Protein AF-A0A7R9ZMA5-F1 (afdb_monomer)

Radius of gyration: 22.14 Å; Cα contacts (8 Å, |Δi|>4): 123; chains: 1; bounding box: 33×41×60 Å

Nearest PDB structures (foldseek):
  4bin-assembly1_A  TM=5.548E-01  e=4.091E+00  Escherichia coli K-12
  2fxf-assembly1_A  TM=4.692E-01  e=4.371E+00  Homo sapiens
  2pdo-assembly1_A  TM=4.648E-01  e=6.952E+00  Shigella flexneri 2a str. 2457T
  5bwj-assembly1_B  TM=2.414E-01  e=4.371E+00  Borreliella burgdorferi B31

Organism: NCBI:txid1486917

Secondary structure (DSSP, 8-state):
-THHHHGGGSSS------S-SS-S--EEEE----B-SS--EE-TTS-EE-TTTHHHHHHHHHHHHHHTT-SEEEE-S--B-GGGGGTTTTTPPPPPTT--HHHHHHHT-

InterPro domains:
  IPR029052 Metallo-dependent phosphatase-like [G3DSA:3.60.21.10] (20-100)
  IPR029052 Metallo-dependent phosphatase-like [SSF56300] (23-87)

Solvent-accessible surface area (backbone atoms only — not comparable to full-atom values): 6820 Å² total; per-residue (Å²): 116,84,71,65,75,69,65,76,72,81,85,82,74,93,69,76,87,71,80,69,99,63,77,98,72,52,66,39,81,46,62,64,44,33,30,30,84,32,63,69,48,60,45,99,89,65,48,82,38,56,22,56,56,30,55,58,54,51,48,54,49,50,56,48,34,61,77,65,65,41,80,45,71,47,72,78,47,50,58,57,30,81,59,21,71,45,34,48,87,61,65,19,76,74,74,64,90,91,65,58,47,51,60,57,54,54,75,74,108

pLDDT: mean 86.09, std 18.27, range [34.16, 98.38]

Structure (mmCIF, N/CA/C/O backbone):
data_AF-A0A7R9ZMA5-F1
#
_entry.id   AF-A0A7R9ZMA5-F1
#
loop_
_atom_site.group_PDB
_atom_site.id
_atom_site.type_symbol
_atom_site.label_atom_id
_atom_site.label_alt_id
_atom_site.label_comp_id
_atom_site.label_asym_id
_atom_site.label_entity_id
_atom_site.label_seq_id
_atom_site.pdbx_PDB_ins_code
_atom_site.Cartn_x
_atom_site.Cartn_y
_atom_site.Cartn_z
_atom_site.occupancy
_atom_site.B_iso_or_equiv
_atom_site.auth_seq_id
_atom_site.auth_comp_id
_atom_site.auth_asym_id
_atom_site.auth_atom_id
_atom_site.pdbx_PDB_model_num
ATOM 1 N N . ASN A 1 1 ? 10.487 28.772 33.527 1.00 46.88 1 ASN A N 1
ATOM 2 C CA . A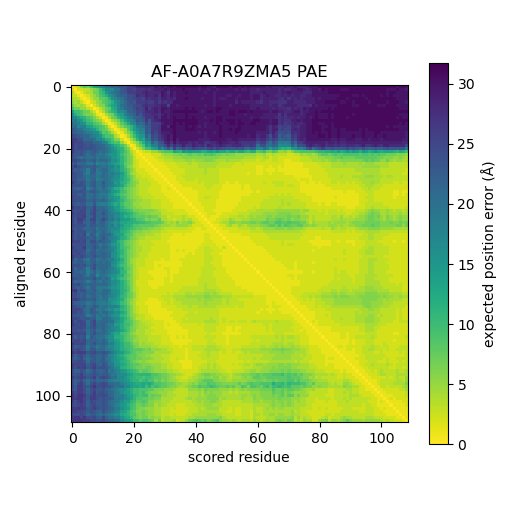SN A 1 1 ? 10.639 27.387 34.011 1.00 46.88 1 ASN A CA 1
ATOM 3 C C . ASN A 1 1 ? 9.486 26.602 33.405 1.00 46.88 1 ASN A C 1
ATOM 5 O O . ASN A 1 1 ? 8.359 27.059 33.529 1.00 46.88 1 ASN A O 1
ATOM 9 N N . TRP A 1 2 ? 9.758 25.509 32.687 1.00 34.16 2 TRP A N 1
ATOM 10 C CA . TRP A 1 2 ? 8.745 24.707 31.979 1.00 34.16 2 TRP A CA 1
ATOM 11 C C . TRP A 1 2 ? 7.617 24.195 32.896 1.00 34.16 2 TRP A C 1
ATOM 13 O O . TRP A 1 2 ? 6.526 23.908 32.414 1.00 34.16 2 TRP A O 1
ATOM 23 N N . ASN A 1 3 ? 7.842 24.171 34.213 1.00 46.03 3 ASN A N 1
ATOM 24 C CA . ASN A 1 3 ? 6.850 23.746 35.200 1.00 46.03 3 ASN A CA 1
ATOM 25 C C . ASN A 1 3 ? 5.678 24.716 35.419 1.00 46.03 3 ASN A C 1
ATOM 27 O O . ASN A 1 3 ? 4.635 24.276 35.895 1.00 46.03 3 ASN A O 1
ATOM 31 N N . ASP A 1 4 ? 5.797 26.001 35.074 1.00 48.28 4 ASP A N 1
ATOM 32 C CA . ASP A 1 4 ? 4.739 26.975 35.399 1.00 48.28 4 ASP A CA 1
ATOM 33 C C . ASP A 1 4 ? 3.618 27.011 34.344 1.00 48.28 4 ASP A C 1
ATOM 35 O O . ASP A 1 4 ? 2.489 27.383 34.654 1.00 48.28 4 ASP A O 1
ATOM 39 N N . ALA A 1 5 ? 3.887 26.555 33.114 1.00 48.22 5 ALA A N 1
ATOM 40 C CA . ALA A 1 5 ? 2.892 26.503 32.038 1.00 48.22 5 ALA A CA 1
ATOM 41 C C . ALA A 1 5 ? 1.898 25.333 32.188 1.00 48.22 5 ALA A C 1
ATOM 43 O O . ALA A 1 5 ? 0.771 25.425 31.707 1.00 48.22 5 ALA A O 1
ATOM 44 N N . CYS A 1 6 ? 2.278 24.259 32.890 1.00 47.97 6 CYS A N 1
ATOM 45 C CA . CYS A 1 6 ? 1.417 23.088 33.096 1.00 47.97 6 CYS A CA 1
ATOM 46 C C . CYS A 1 6 ? 0.453 23.233 34.287 1.00 47.97 6 CYS A C 1
ATOM 48 O O . CYS A 1 6 ? -0.551 22.530 34.345 1.00 47.97 6 CYS A O 1
ATOM 50 N N . ASN A 1 7 ? 0.716 24.152 35.221 1.00 45.12 7 ASN A N 1
ATOM 51 C CA . ASN A 1 7 ? -0.084 24.289 36.445 1.00 45.12 7 ASN A CA 1
ATOM 52 C C . ASN A 1 7 ? -1.328 25.186 36.287 1.00 45.12 7 ASN A C 1
ATOM 54 O O . ASN A 1 7 ? -2.159 25.235 37.188 1.00 45.12 7 ASN A O 1
ATOM 58 N N . GLY A 1 8 ? -1.490 25.875 35.152 1.00 40.34 8 GLY A N 1
ATOM 59 C CA . GLY A 1 8 ? -2.598 26.813 34.915 1.00 40.34 8 GLY A CA 1
ATOM 60 C C . GLY A 1 8 ? -3.909 26.198 34.410 1.00 40.34 8 GLY A C 1
ATOM 61 O O . GLY A 1 8 ? -4.872 26.931 34.217 1.00 40.34 8 GLY A O 1
ATOM 62 N N . MET A 1 9 ? -3.971 24.883 34.175 1.00 47.69 9 MET A N 1
ATOM 63 C CA . MET A 1 9 ? -5.163 24.210 33.623 1.00 47.69 9 MET A CA 1
ATOM 64 C C . MET A 1 9 ? -5.885 23.300 34.630 1.00 47.69 9 MET A C 1
ATOM 66 O O . MET A 1 9 ? -6.820 22.594 34.261 1.00 47.69 9 MET A O 1
ATOM 70 N N . ALA A 1 10 ? -5.481 23.311 35.903 1.00 45.50 10 ALA A N 1
ATOM 71 C CA . ALA A 1 10 ? -6.015 22.398 36.915 1.00 45.50 10 ALA A CA 1
ATOM 72 C C . ALA A 1 10 ? -7.318 22.868 37.596 1.00 45.50 10 ALA A C 1
ATOM 74 O O . ALA A 1 10 ? -7.764 22.229 38.545 1.00 45.50 10 ALA A O 1
ATOM 75 N N . GLU A 1 11 ? -7.962 23.942 37.129 1.00 49.72 11 GLU A N 1
ATOM 76 C CA . GLU A 1 11 ? -9.169 24.474 37.776 1.00 49.72 11 GLU A CA 1
ATOM 77 C C . GLU A 1 11 ? -10.263 24.849 36.766 1.00 49.72 11 GLU A C 1
ATOM 79 O O . GLU A 1 11 ? -10.656 26.002 36.661 1.00 49.72 11 GLU A O 1
ATOM 84 N N . ALA A 1 12 ? -10.731 23.866 35.983 1.00 50.66 12 ALA A N 1
ATOM 85 C CA . ALA A 1 12 ? -12.091 23.817 35.416 1.00 50.66 12 ALA A CA 1
ATOM 86 C C . ALA A 1 12 ? -12.292 22.556 34.553 1.00 50.66 12 ALA A C 1
ATOM 88 O O . ALA A 1 12 ? -12.402 22.639 33.334 1.00 50.66 12 ALA A O 1
ATOM 89 N N . ALA A 1 13 ? -12.370 21.378 35.172 1.00 47.34 13 ALA A N 1
ATOM 90 C CA . ALA A 1 13 ? -13.041 20.228 34.562 1.00 47.34 13 ALA A CA 1
ATOM 91 C C . ALA A 1 13 ? -13.364 19.186 35.636 1.00 47.34 13 ALA A C 1
ATOM 93 O O . ALA A 1 13 ? -12.735 18.135 35.728 1.00 47.34 13 ALA A O 1
ATOM 94 N N . GLN A 1 14 ? -14.391 19.454 36.444 1.00 51.84 14 GLN A N 1
ATOM 95 C CA . GLN A 1 14 ? -15.203 18.365 36.986 1.00 51.84 14 GLN A CA 1
ATOM 96 C C . GLN A 1 14 ? -15.923 17.696 35.805 1.00 51.84 14 GLN A C 1
ATOM 98 O O . GLN A 1 14 ? -17.089 17.964 35.528 1.00 51.84 14 GLN A O 1
ATOM 103 N N . LEU A 1 15 ? -15.194 16.862 35.061 1.00 50.47 15 LEU A N 1
ATOM 104 C CA . LEU A 1 15 ? -15.779 15.942 34.101 1.00 50.47 15 LEU A CA 1
ATOM 105 C C . LEU A 1 15 ? -16.372 14.788 34.898 1.00 50.47 15 LEU A C 1
ATOM 107 O O . LEU A 1 15 ? -15.677 14.040 35.584 1.00 50.47 15 LEU A O 1
ATOM 111 N N . GLN A 1 16 ? -17.696 14.715 34.841 1.00 50.81 16 GLN A N 1
ATOM 112 C CA . GLN A 1 16 ? -18.481 13.593 35.317 1.00 50.81 16 GLN A CA 1
ATOM 113 C C . GLN A 1 16 ? -17.872 12.291 34.780 1.00 50.81 16 GLN A C 1
ATOM 115 O O . GLN A 1 16 ? -17.526 12.197 33.604 1.00 50.81 16 GLN A O 1
ATOM 120 N N . SER A 1 17 ? -17.727 11.303 35.664 1.00 56.09 17 SER A N 1
ATOM 121 C CA . SER A 1 17 ? -17.372 9.931 35.306 1.00 56.09 17 SER A CA 1
ATOM 122 C C . SER A 1 17 ? -18.442 9.382 34.360 1.00 56.09 17 SER A C 1
ATOM 124 O O . SER A 1 17 ? -19.512 8.958 34.800 1.00 56.09 17 SER A O 1
ATOM 126 N N . PHE A 1 18 ? -18.188 9.459 33.054 1.00 52.22 18 PHE A N 1
ATOM 127 C CA . PHE A 1 18 ? -18.963 8.729 32.062 1.00 52.22 18 PHE A CA 1
ATOM 128 C C . PHE A 1 18 ? -18.536 7.257 32.129 1.00 52.22 18 PHE A C 1
ATOM 130 O O . PHE A 1 18 ? -17.347 6.944 32.159 1.00 52.22 18 PHE A O 1
ATOM 137 N N . GLY A 1 19 ? -19.527 6.371 32.249 1.00 53.91 19 GLY A N 1
ATOM 138 C CA . GLY A 1 19 ? -19.352 4.937 32.463 1.00 53.91 19 GLY A CA 1
ATOM 139 C C . GLY A 1 19 ? -18.463 4.242 31.427 1.00 53.91 19 GLY A C 1
ATOM 140 O O . GLY A 1 19 ? -18.390 4.669 30.284 1.00 53.91 19 GLY A O 1
ATOM 141 N N . SER A 1 20 ? -17.817 3.161 31.884 1.00 60.03 20 SER A N 1
ATOM 142 C CA . SER A 1 20 ? -16.856 2.283 31.188 1.00 60.03 20 SER A CA 1
ATOM 143 C C . SER A 1 20 ? -15.731 2.993 30.423 1.00 60.03 20 SER A C 1
ATOM 145 O O . SER A 1 20 ? -15.942 3.632 29.403 1.00 60.03 20 SER A O 1
ATOM 147 N N . THR A 1 21 ? -14.490 2.775 30.857 1.00 72.69 21 THR A N 1
ATOM 148 C CA . THR A 1 21 ? -13.261 3.277 30.214 1.00 72.69 21 THR A CA 1
ATOM 149 C C . THR A 1 21 ? -12.914 2.598 28.880 1.00 72.69 21 THR A C 1
ATOM 151 O O . THR A 1 21 ? -11.838 2.845 28.344 1.00 72.69 21 THR A O 1
ATOM 154 N N . SER A 1 22 ? -13.766 1.711 28.361 1.00 83.44 22 SER A N 1
ATOM 155 C CA . SER A 1 22 ? -13.548 0.998 27.100 1.00 83.44 22 SER A CA 1
ATOM 156 C C . SER A 1 22 ? -14.172 1.756 25.923 1.00 83.44 22 SER A C 1
ATOM 158 O O . SER A 1 22 ? -15.279 2.281 26.068 1.00 83.44 22 SER A O 1
ATOM 160 N N . PRO A 1 23 ? -13.506 1.803 24.757 1.00 90.06 23 PRO A N 1
ATOM 161 C CA . PRO A 1 23 ? -14.081 2.405 23.560 1.00 90.06 23 PRO A CA 1
ATOM 162 C C . PRO A 1 23 ? -15.386 1.697 23.168 1.00 90.06 23 PRO A C 1
ATOM 164 O O . PRO A 1 23 ? -15.513 0.485 23.319 1.00 90.06 23 PRO A O 1
ATOM 167 N N . LEU A 1 24 ? -16.356 2.461 22.655 1.00 93.12 24 LEU A N 1
ATOM 168 C CA . LEU A 1 24 ? -17.602 1.907 22.103 1.00 93.12 24 LEU A CA 1
ATOM 169 C C . LEU A 1 24 ? -17.376 1.171 20.775 1.00 93.12 24 LEU A C 1
ATOM 171 O O . LEU A 1 24 ? -18.230 0.395 20.359 1.00 93.12 24 LEU A O 1
ATOM 175 N N . PHE A 1 25 ? -16.274 1.495 20.098 1.00 94.25 25 PHE A N 1
ATOM 176 C CA . PHE A 1 25 ? -15.903 1.001 18.782 1.00 94.25 25 PHE A CA 1
AT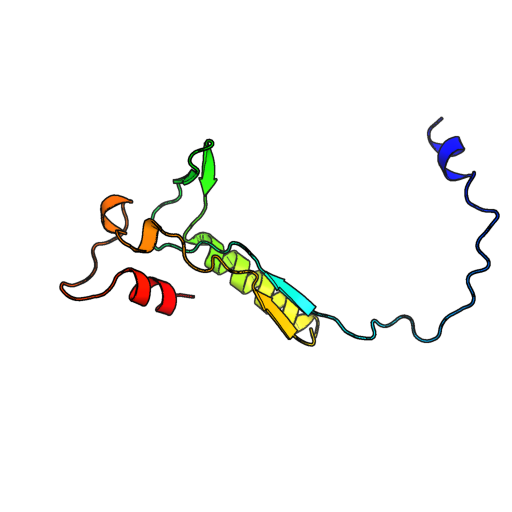OM 177 C C . PHE A 1 25 ? -14.422 1.304 18.529 1.00 94.25 25 PHE A C 1
ATOM 179 O O . PHE A 1 25 ? -13.959 2.400 18.863 1.00 94.25 25 PHE A O 1
ATOM 186 N N . SER A 1 26 ? -13.694 0.370 17.928 1.00 96.25 26 SER A N 1
ATOM 187 C CA . SER A 1 26 ? -12.284 0.511 17.564 1.00 96.25 26 SER A CA 1
ATOM 188 C C . SER A 1 26 ? -12.062 0.010 16.145 1.00 96.25 26 SER A C 1
ATOM 190 O O . SER A 1 26 ? -12.590 -1.025 15.756 1.00 96.25 26 SER A O 1
ATOM 192 N N . PHE A 1 27 ? -11.260 0.723 15.360 1.00 98.00 27 PHE A N 1
ATOM 193 C CA . PHE A 1 27 ? -10.949 0.300 14.002 1.00 98.00 27 PHE A CA 1
ATOM 194 C C . PHE A 1 27 ? -9.487 0.545 13.647 1.00 98.00 27 PHE A C 1
ATOM 196 O O . PHE A 1 27 ? -8.882 1.531 14.073 1.00 98.00 27 PHE A O 1
ATOM 203 N N . GLY A 1 28 ? -8.940 -0.356 12.834 1.00 98.00 28 GLY A N 1
ATOM 204 C CA . GLY A 1 28 ? -7.646 -0.177 12.191 1.00 98.00 28 GLY A CA 1
ATOM 205 C C . GLY A 1 28 ? -7.759 0.763 10.993 1.00 98.00 28 GLY A C 1
ATOM 206 O O . GLY A 1 28 ? -8.776 0.784 10.299 1.00 98.00 28 GLY A O 1
ATOM 207 N N . LEU A 1 29 ? -6.705 1.530 10.730 1.00 97.75 29 LEU A N 1
ATOM 208 C CA . LEU A 1 29 ? -6.619 2.412 9.570 1.00 97.75 29 LEU A CA 1
ATOM 209 C C . LEU A 1 29 ? -5.318 2.142 8.811 1.00 97.75 29 LEU A C 1
ATOM 211 O O . LEU A 1 29 ? -4.238 2.186 9.400 1.00 97.75 29 LEU A O 1
ATOM 215 N N . LEU A 1 30 ? -5.438 1.890 7.510 1.00 97.12 30 LEU A N 1
ATOM 216 C CA . LEU A 1 30 ? -4.340 1.751 6.555 1.00 97.12 30 LEU A CA 1
ATOM 217 C C . LEU A 1 30 ? -4.538 2.732 5.402 1.00 97.12 30 LEU A C 1
ATOM 219 O O . LEU A 1 30 ? -5.667 3.036 5.018 1.00 97.12 30 LEU A O 1
ATOM 223 N N . ALA A 1 31 ? -3.440 3.214 4.839 1.00 96.56 31 ALA A N 1
ATOM 224 C CA . ALA A 1 31 ? -3.444 4.090 3.677 1.00 96.56 31 ALA A CA 1
ATOM 225 C C . ALA A 1 31 ? -2.115 3.953 2.935 1.00 96.56 31 ALA A C 1
ATOM 227 O O . ALA A 1 31 ? -1.105 3.627 3.566 1.00 96.56 31 ALA A O 1
ATOM 228 N N . ASP A 1 32 ? -2.133 4.215 1.628 1.00 95.75 32 ASP A N 1
ATOM 229 C CA . ASP A 1 32 ? -0.932 4.407 0.812 1.00 95.75 32 ASP A CA 1
ATOM 230 C C . ASP A 1 32 ? 0.087 3.258 0.943 1.00 95.75 32 ASP A C 1
ATOM 232 O O . ASP A 1 32 ? 1.292 3.486 1.066 1.00 95.75 32 ASP A O 1
ATOM 236 N N . ILE A 1 33 ? -0.389 2.004 0.922 1.00 96.62 33 ILE A N 1
ATOM 237 C CA . ILE A 1 33 ? 0.499 0.828 0.918 1.00 96.62 33 ILE A CA 1
ATOM 238 C C . ILE A 1 33 ? 1.405 0.877 -0.320 1.00 96.62 33 ILE A C 1
ATOM 240 O O . ILE A 1 33 ? 2.578 0.533 -0.220 1.00 96.62 33 ILE A O 1
ATOM 244 N N . GLN A 1 34 ? 0.884 1.336 -1.462 1.00 96.56 34 GLN A N 1
ATOM 245 C CA . GLN A 1 34 ? 1.619 1.607 -2.701 1.00 96.56 34 GLN A CA 1
ATOM 246 C C . GLN A 1 34 ? 2.620 0.492 -3.040 1.00 96.56 34 GLN A C 1
ATOM 248 O O . GLN A 1 34 ? 3.811 0.723 -3.267 1.00 96.56 34 GLN A O 1
ATOM 253 N N . TYR A 1 35 ? 2.129 -0.748 -3.023 1.00 97.69 35 TYR A N 1
ATOM 254 C CA . TYR A 1 35 ? 2.918 -1.928 -3.342 1.00 97.69 35 TYR A CA 1
ATOM 255 C C . TYR A 1 35 ? 3.303 -1.964 -4.825 1.00 97.69 35 TYR A C 1
ATOM 257 O O . TYR A 1 35 ? 2.475 -1.706 -5.695 1.00 97.69 35 TYR A O 1
ATOM 265 N N . ALA A 1 36 ? 4.548 -2.352 -5.106 1.00 97.25 36 ALA A N 1
ATOM 266 C CA . ALA A 1 36 ? 4.976 -2.795 -6.430 1.00 97.25 36 ALA A CA 1
ATOM 267 C C . ALA A 1 36 ? 6.159 -3.782 -6.325 1.00 97.25 36 ALA A C 1
ATOM 269 O O . ALA A 1 36 ? 7.036 -3.606 -5.469 1.00 97.25 36 ALA A O 1
ATOM 270 N N . PRO A 1 37 ? 6.252 -4.797 -7.207 1.00 96.50 37 PRO A N 1
ATOM 271 C CA . PRO A 1 37 ? 7.323 -5.797 -7.221 1.00 96.50 37 PRO A CA 1
ATOM 272 C C . PRO A 1 37 ? 8.620 -5.265 -7.863 1.00 96.50 37 PRO A C 1
ATOM 274 O O . PRO A 1 37 ? 9.247 -5.925 -8.691 1.00 96.50 37 PRO A O 1
ATOM 277 N N . ILE A 1 38 ? 9.049 -4.067 -7.461 1.00 96.88 38 ILE A N 1
ATOM 278 C CA . ILE A 1 38 ? 10.211 -3.351 -8.009 1.00 96.88 38 ILE A CA 1
ATOM 279 C C . ILE A 1 38 ? 11.229 -3.015 -6.899 1.00 96.88 38 ILE A C 1
ATOM 281 O O . ILE A 1 38 ? 10.914 -3.112 -5.704 1.00 96.88 38 ILE A O 1
ATOM 285 N N . PRO A 1 39 ? 12.484 -2.664 -7.235 1.00 98.00 39 PRO A N 1
ATOM 286 C CA . PRO A 1 39 ? 13.454 -2.173 -6.260 1.00 98.00 39 PRO A CA 1
ATOM 287 C C . PRO A 1 39 ? 12.996 -0.893 -5.552 1.00 98.00 39 PRO A C 1
ATOM 289 O O . PRO A 1 39 ? 12.194 -0.127 -6.083 1.00 98.00 39 PRO A O 1
ATOM 292 N N . ASP A 1 40 ? 13.546 -0.641 -4.363 1.00 97.88 40 ASP A N 1
ATOM 293 C CA . ASP A 1 40 ? 13.311 0.612 -3.646 1.00 97.88 40 ASP A CA 1
ATOM 294 C C . ASP A 1 40 ? 13.731 1.808 -4.503 1.00 97.88 40 ASP A C 1
ATOM 296 O O . ASP A 1 40 ? 14.686 1.754 -5.284 1.00 97.88 40 ASP A O 1
ATOM 300 N N . GLY A 1 41 ? 13.018 2.913 -4.343 1.00 95.88 41 GLY A N 1
ATOM 301 C CA . GLY A 1 41 ? 13.228 4.093 -5.160 1.00 95.88 41 GLY A CA 1
ATOM 302 C C . GLY A 1 41 ? 12.856 5.365 -4.430 1.00 95.88 41 GLY A C 1
ATOM 303 O O . GLY A 1 41 ? 12.909 5.447 -3.207 1.00 95.88 41 GLY A O 1
ATOM 304 N N . HIS A 1 42 ? 12.486 6.378 -5.205 1.00 95.06 42 HIS A N 1
ATOM 305 C CA . HIS A 1 42 ? 12.098 7.677 -4.678 1.00 95.06 42 HIS A CA 1
ATOM 306 C C . HIS A 1 42 ? 10.825 8.173 -5.370 1.00 95.06 42 HIS A C 1
ATOM 308 O O . HIS A 1 42 ? 10.521 7.783 -6.502 1.00 95.06 42 HIS A O 1
ATOM 314 N N . SER A 1 43 ? 10.069 9.022 -4.678 1.00 91.00 43 SER A N 1
ATOM 315 C CA . SER A 1 43 ? 8.983 9.804 -5.260 1.00 91.0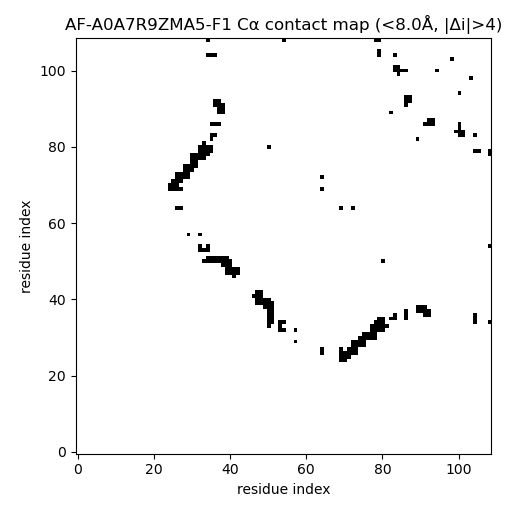0 43 SER A CA 1
ATOM 316 C C . SER A 1 43 ? 9.538 10.874 -6.205 1.00 91.00 43 SER A C 1
ATOM 318 O O . SER A 1 43 ? 10.732 11.176 -6.202 1.00 91.00 43 SER A O 1
ATOM 320 N N . PHE A 1 44 ? 8.649 11.524 -6.958 1.00 88.44 44 PHE A N 1
ATOM 321 C CA . PHE A 1 44 ? 9.002 12.695 -7.766 1.00 88.44 44 PHE A CA 1
ATOM 322 C C . PHE A 1 44 ? 9.657 13.820 -6.940 1.00 88.44 44 PHE A C 1
ATOM 324 O O . PHE A 1 44 ? 10.561 14.500 -7.415 1.00 88.44 44 PHE A O 1
ATOM 331 N N . SER A 1 45 ? 9.242 13.988 -5.680 1.00 93.62 45 SER A N 1
ATOM 332 C CA . SER A 1 45 ? 9.816 14.958 -4.739 1.00 93.62 45 SER A CA 1
ATOM 333 C C . SER A 1 45 ? 11.096 14.474 -4.041 1.00 93.62 45 SER A C 1
ATOM 335 O O . SER A 1 45 ? 11.619 15.183 -3.184 1.00 93.62 45 SER A O 1
ATOM 337 N N . GLY A 1 46 ? 11.593 13.277 -4.368 1.00 93.56 46 GLY A N 1
ATOM 338 C CA . GLY A 1 46 ? 12.812 12.707 -3.791 1.00 93.56 46 GLY A CA 1
ATOM 339 C C . GLY A 1 46 ? 12.630 12.005 -2.442 1.00 93.56 46 GLY A C 1
ATOM 340 O O . GLY A 1 46 ? 13.619 11.683 -1.793 1.00 93.56 46 GLY A O 1
ATOM 341 N N . SER A 1 47 ? 11.398 11.753 -1.995 1.00 95.19 47 SER A N 1
ATOM 342 C CA . SER A 1 47 ? 11.144 10.992 -0.763 1.00 95.19 47 SER A CA 1
ATOM 343 C C . SER A 1 47 ? 11.368 9.495 -1.012 1.00 95.19 47 SER A C 1
ATOM 345 O O . SER A 1 47 ? 10.879 9.003 -2.029 1.00 95.19 47 SER A O 1
ATOM 347 N N . PRO A 1 48 ? 12.058 8.750 -0.128 1.00 96.69 48 PRO A N 1
ATOM 348 C CA . PRO A 1 48 ? 12.251 7.308 -0.297 1.00 96.69 48 PRO A CA 1
ATOM 349 C C . PRO A 1 48 ? 10.924 6.545 -0.418 1.00 96.69 48 PRO A C 1
ATOM 351 O O . PRO A 1 48 ? 9.947 6.885 0.250 1.00 96.69 48 PRO A O 1
ATOM 354 N N . ARG A 1 49 ? 10.900 5.505 -1.256 1.00 97.38 49 ARG A N 1
ATOM 355 C CA . ARG A 1 49 ? 9.772 4.584 -1.449 1.00 97.38 49 ARG A CA 1
ATOM 356 C C . ARG A 1 49 ? 10.258 3.140 -1.373 1.00 97.38 49 ARG A C 1
ATOM 358 O O . ARG A 1 49 ? 11.154 2.759 -2.123 1.00 97.38 49 ARG A O 1
ATOM 365 N N . PHE A 1 50 ? 9.641 2.356 -0.493 1.00 97.56 50 PHE A N 1
ATOM 366 C CA . PHE A 1 50 ? 10.029 0.977 -0.179 1.00 97.56 50 PHE A CA 1
ATOM 367 C C . PHE A 1 50 ? 8.981 -0.027 -0.684 1.00 97.56 50 PHE A C 1
ATOM 369 O O . PHE A 1 50 ? 8.329 -0.703 0.110 1.00 97.56 50 PHE A O 1
ATOM 376 N N . TYR A 1 51 ? 8.781 -0.093 -2.005 1.00 97.56 51 TYR A N 1
ATOM 377 C CA . TYR A 1 51 ? 7.608 -0.719 -2.640 1.00 97.56 51 TYR A CA 1
ATOM 378 C C . TYR A 1 51 ? 7.330 -2.163 -2.218 1.00 97.56 51 TYR A C 1
ATOM 380 O O . TYR A 1 51 ? 6.179 -2.531 -2.027 1.00 97.56 51 TYR A O 1
ATOM 388 N N . ARG A 1 52 ? 8.366 -2.994 -2.060 1.00 97.50 52 ARG A N 1
ATOM 389 C CA . ARG A 1 52 ? 8.189 -4.400 -1.653 1.00 97.50 52 ARG A CA 1
ATOM 3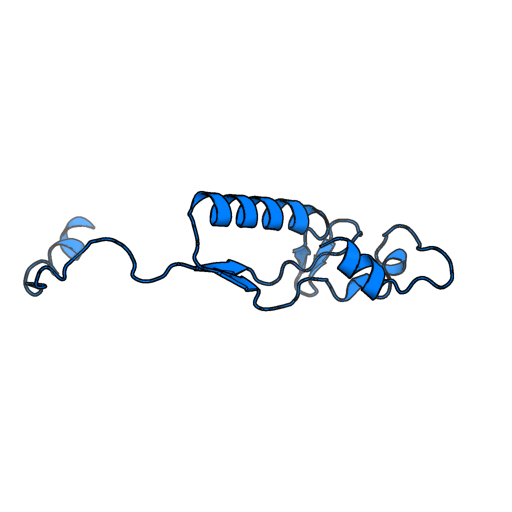90 C C . ARG A 1 52 ? 8.013 -4.556 -0.147 1.00 97.50 52 ARG A C 1
ATOM 392 O O . ARG A 1 52 ? 7.298 -5.448 0.297 1.00 97.50 52 ARG A O 1
ATOM 399 N N . HIS A 1 53 ? 8.660 -3.692 0.631 1.00 97.56 53 HIS A N 1
ATOM 400 C CA . HIS A 1 53 ? 8.622 -3.753 2.090 1.00 97.56 53 HIS A CA 1
ATOM 401 C C . HIS A 1 53 ? 7.266 -3.318 2.661 1.00 97.56 53 HIS A C 1
ATOM 403 O O . HIS A 1 53 ? 6.939 -3.651 3.799 1.00 97.56 53 HIS A O 1
ATOM 409 N N . THR A 1 54 ? 6.443 -2.611 1.881 1.00 96.88 54 THR A N 1
ATOM 410 C CA . THR A 1 54 ? 5.112 -2.192 2.333 1.00 96.88 54 THR A CA 1
ATOM 411 C C . THR A 1 54 ? 4.204 -3.377 2.668 1.00 96.88 54 THR A C 1
ATOM 413 O O . THR A 1 54 ? 3.400 -3.255 3.589 1.00 96.88 54 THR A O 1
ATOM 416 N N . LEU A 1 55 ? 4.403 -4.551 2.050 1.00 96.75 55 LEU A N 1
ATOM 417 C CA . LEU A 1 55 ? 3.708 -5.787 2.437 1.00 96.75 55 LEU A CA 1
ATOM 418 C C . LEU A 1 55 ? 4.053 -6.233 3.861 1.00 96.75 55 LEU A C 1
ATOM 420 O O . LEU A 1 55 ? 3.174 -6.675 4.594 1.00 96.75 55 LEU A O 1
ATOM 424 N N . ASP A 1 56 ? 5.313 -6.113 4.282 1.00 97.75 56 ASP A N 1
ATOM 425 C CA . ASP A 1 56 ? 5.716 -6.478 5.645 1.00 97.75 56 ASP A CA 1
ATOM 426 C C . ASP A 1 56 ? 5.106 -5.511 6.664 1.00 97.75 56 ASP A C 1
ATOM 428 O O . ASP A 1 56 ? 4.618 -5.925 7.716 1.00 97.75 56 ASP A O 1
ATOM 432 N N . VAL A 1 57 ? 5.074 -4.218 6.329 1.00 97.19 57 VAL A N 1
ATOM 433 C CA . VAL A 1 57 ? 4.434 -3.186 7.155 1.00 97.19 57 VAL A CA 1
ATOM 434 C C . VAL A 1 57 ? 2.925 -3.429 7.261 1.00 97.19 57 VAL A C 1
ATOM 436 O O . VAL A 1 57 ? 2.380 -3.387 8.365 1.00 97.19 57 VAL A O 1
ATOM 439 N N . ALA A 1 58 ? 2.258 -3.735 6.144 1.00 97.12 58 ALA A N 1
ATOM 440 C CA . ALA A 1 58 ? 0.832 -4.042 6.111 1.00 97.12 58 ALA A CA 1
ATOM 441 C C . ALA A 1 58 ? 0.502 -5.304 6.921 1.00 97.12 58 ALA A C 1
ATOM 443 O O . ALA A 1 58 ? -0.436 -5.282 7.716 1.00 97.12 58 ALA A O 1
ATOM 444 N N . ARG A 1 59 ? 1.313 -6.367 6.806 1.00 97.62 59 ARG A N 1
ATOM 445 C CA . ARG A 1 59 ? 1.182 -7.584 7.626 1.00 97.62 59 ARG A CA 1
ATOM 446 C C . ARG A 1 59 ? 1.332 -7.284 9.112 1.00 97.62 59 ARG A C 1
ATOM 448 O O . ARG A 1 59 ? 0.478 -7.679 9.894 1.00 97.62 59 ARG A O 1
ATOM 455 N N . HIS A 1 60 ? 2.354 -6.525 9.513 1.00 98.19 60 HIS A N 1
ATOM 456 C CA . HIS A 1 60 ? 2.531 -6.153 10.919 1.00 98.19 60 HIS A CA 1
ATOM 457 C C . HIS A 1 60 ? 1.359 -5.332 11.471 1.00 98.19 60 HIS A C 1
ATOM 459 O O . HIS A 1 60 ? 0.981 -5.505 12.633 1.00 98.19 60 HIS A O 1
ATOM 465 N N . ALA A 1 61 ? 0.790 -4.440 10.657 1.00 97.94 61 ALA A N 1
ATOM 466 C CA . ALA A 1 61 ? -0.389 -3.675 11.031 1.00 97.94 61 ALA A CA 1
ATOM 467 C C . ALA A 1 61 ? -1.628 -4.575 11.155 1.00 97.94 61 ALA A C 1
ATOM 469 O O . ALA A 1 61 ? -2.308 -4.516 12.177 1.00 97.94 61 ALA A O 1
ATOM 470 N N . ALA A 1 62 ? -1.870 -5.458 10.182 1.00 96.94 62 ALA A N 1
ATOM 471 C CA . ALA A 1 62 ? -2.958 -6.435 10.223 1.00 96.94 62 ALA A CA 1
ATOM 472 C C . ALA A 1 62 ? -2.855 -7.344 11.458 1.00 96.94 62 ALA A C 1
ATOM 474 O O . ALA A 1 62 ? -3.807 -7.450 12.226 1.00 96.94 62 ALA A O 1
ATOM 475 N N . ASP A 1 63 ? -1.667 -7.888 11.728 1.00 98.38 63 ASP A N 1
ATOM 476 C CA . ASP A 1 63 ? -1.390 -8.694 12.917 1.00 98.38 63 ASP A CA 1
ATOM 477 C C . ASP A 1 63 ? -1.660 -7.920 14.220 1.00 98.38 63 ASP A C 1
ATOM 479 O O . ASP A 1 63 ? -2.077 -8.490 15.230 1.00 98.38 63 ASP A O 1
ATOM 483 N N . HIS A 1 64 ? -1.378 -6.613 14.242 1.00 98.19 64 HIS A N 1
ATOM 484 C CA . HIS A 1 64 ? -1.675 -5.763 15.392 1.00 98.19 64 HIS A CA 1
ATOM 485 C C . HIS A 1 64 ? -3.176 -5.508 15.550 1.00 98.19 64 HIS A C 1
ATOM 487 O O . HIS A 1 64 ? -3.661 -5.532 16.683 1.00 98.19 64 HIS A O 1
ATOM 493 N N . PHE A 1 65 ? -3.905 -5.286 14.456 1.00 98.00 65 PHE A N 1
ATOM 494 C CA . PHE A 1 65 ? -5.354 -5.090 14.488 1.0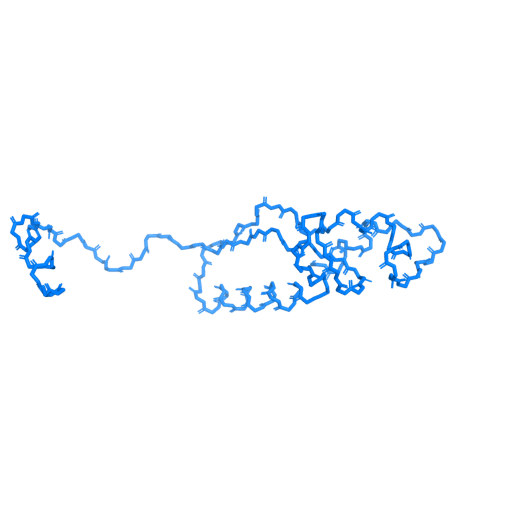0 98.00 65 PHE A CA 1
ATOM 495 C C . PHE A 1 65 ? -6.080 -6.350 14.956 1.00 98.00 65 PHE A C 1
ATOM 497 O O . PHE A 1 65 ? -6.951 -6.243 15.815 1.00 98.00 65 PHE A O 1
ATOM 504 N N . GLU A 1 66 ? -5.650 -7.524 14.485 1.00 97.12 66 GLU A N 1
ATOM 505 C CA . GLU A 1 66 ? -6.158 -8.827 14.927 1.00 97.12 66 GLU A CA 1
ATOM 506 C C . GLU A 1 66 ? -5.949 -9.010 16.439 1.00 97.12 66 GLU A C 1
ATOM 508 O O . GLU A 1 66 ? -6.892 -9.252 17.186 1.00 97.12 66 GLU A O 1
ATOM 513 N N . ARG A 1 67 ? -4.715 -8.808 16.932 1.00 98.12 67 ARG A N 1
ATOM 514 C CA . ARG A 1 67 ? -4.399 -8.931 18.370 1.00 98.12 67 ARG A CA 1
ATOM 515 C C . ARG A 1 67 ? -5.110 -7.910 19.253 1.00 98.12 67 ARG A C 1
ATOM 517 O O . ARG A 1 67 ? -5.245 -8.149 20.450 1.00 98.12 67 ARG A O 1
ATOM 524 N N . SER A 1 68 ? -5.467 -6.761 18.693 1.00 96.44 68 SER A N 1
ATOM 525 C CA . SER A 1 68 ? -6.164 -5.694 19.412 1.00 96.44 68 SER A CA 1
ATOM 526 C C . SER A 1 68 ? -7.686 -5.812 19.305 1.00 96.44 68 SER A C 1
ATOM 528 O O . SER A 1 68 ? -8.373 -4.937 19.822 1.00 96.44 68 SER A O 1
ATOM 530 N N . GLU A 1 69 ? -8.192 -6.860 18.643 1.00 95.56 69 GLU A N 1
ATOM 531 C CA . GLU A 1 69 ? -9.622 -7.137 18.463 1.00 95.56 69 GLU A CA 1
ATOM 532 C C . GLU A 1 69 ? -10.381 -5.933 17.874 1.00 95.56 69 GLU A C 1
ATOM 534 O O . GLU A 1 69 ? -11.436 -5.537 18.366 1.00 95.56 69 GLU A O 1
ATOM 539 N N . MET A 1 70 ? -9.815 -5.306 16.833 1.00 96.81 70 MET A N 1
ATOM 540 C CA . MET A 1 70 ? -10.476 -4.199 16.130 1.00 96.81 70 MET A CA 1
ATOM 541 C C . MET A 1 70 ? -11.796 -4.662 15.494 1.00 96.81 70 MET A C 1
ATOM 543 O O . MET A 1 70 ? -11.849 -5.720 14.871 1.00 96.81 70 MET A O 1
ATOM 547 N N . ASP A 1 71 ? -12.841 -3.835 15.572 1.00 97.50 71 ASP A N 1
ATOM 548 C CA . ASP A 1 71 ? -14.167 -4.149 15.024 1.00 97.50 71 ASP A CA 1
ATOM 549 C C . ASP A 1 71 ? -14.179 -4.161 13.486 1.00 97.50 71 ASP A C 1
ATOM 551 O O . ASP A 1 71 ? -14.957 -4.883 12.861 1.00 97.50 71 ASP A O 1
ATOM 555 N N . LEU A 1 72 ? -13.330 -3.335 12.864 1.00 97.38 72 LEU A N 1
ATOM 556 C CA . LEU A 1 72 ? -13.054 -3.355 11.428 1.00 97.38 72 LEU A CA 1
ATOM 557 C C . LEU A 1 72 ? -11.697 -2.726 11.110 1.00 97.38 72 LEU A C 1
ATOM 559 O O . LEU A 1 72 ? -11.077 -2.069 11.946 1.00 97.38 72 LEU A O 1
ATOM 563 N N . VAL A 1 73 ? -11.266 -2.869 9.860 1.00 97.94 73 VAL A N 1
ATOM 564 C CA . VAL A 1 73 ? -10.111 -2.155 9.311 1.00 97.94 73 VAL A CA 1
ATOM 565 C C . VAL A 1 73 ? -10.550 -1.385 8.071 1.00 97.94 73 VAL A C 1
ATOM 567 O O . VAL A 1 73 ? -11.219 -1.934 7.197 1.00 97.94 73 VAL A O 1
ATOM 570 N N . VAL A 1 74 ? -10.180 -0.108 7.995 1.00 98.00 74 VAL A N 1
ATOM 571 C CA . VAL A 1 74 ? -10.411 0.747 6.827 1.00 98.00 74 VAL A CA 1
ATOM 572 C C . VAL A 1 74 ? -9.105 0.911 6.069 1.00 98.00 74 VAL A C 1
ATOM 574 O O . VAL A 1 74 ? -8.098 1.315 6.648 1.00 98.00 74 VAL A O 1
ATOM 577 N N . ASN A 1 75 ? -9.137 0.656 4.764 1.00 96.50 75 ASN A N 1
ATOM 578 C CA . ASN A 1 75 ? -8.078 1.060 3.849 1.00 96.50 75 ASN A CA 1
ATOM 579 C C . ASN A 1 75 ? -8.537 2.299 3.062 1.00 96.50 75 ASN A C 1
ATOM 581 O O . ASN A 1 75 ? -9.630 2.289 2.495 1.00 96.50 75 ASN A O 1
ATOM 585 N N . LEU A 1 76 ? -7.734 3.367 3.057 1.00 97.62 76 LEU A N 1
ATOM 586 C CA . LEU A 1 76 ? -8.066 4.638 2.400 1.00 97.62 76 LEU A CA 1
ATOM 587 C C . LEU A 1 76 ? -7.709 4.702 0.906 1.00 97.62 76 LEU A C 1
ATOM 589 O O . LEU A 1 76 ? -7.979 5.721 0.274 1.00 97.62 76 LEU A O 1
ATOM 593 N N . GLY A 1 77 ? -7.156 3.634 0.333 1.00 95.31 77 GLY A N 1
ATOM 594 C CA . GLY A 1 77 ? -6.793 3.554 -1.079 1.00 95.31 77 GLY A CA 1
ATOM 595 C C . GLY A 1 77 ? -5.288 3.453 -1.304 1.00 95.31 77 GLY A C 1
ATOM 596 O O . GLY A 1 77 ? -4.511 3.283 -0.364 1.00 95.31 77 GLY A O 1
ATOM 597 N N . ASP A 1 78 ? -4.900 3.521 -2.580 1.00 95.56 78 ASP A N 1
ATOM 598 C CA . ASP A 1 78 ? -3.516 3.392 -3.046 1.00 95.56 78 ASP A CA 1
ATOM 599 C C . ASP A 1 78 ? -2.823 2.133 -2.503 1.00 95.56 78 ASP A C 1
ATOM 601 O O . ASP A 1 78 ? -1.738 2.177 -1.927 1.00 95.56 78 ASP A O 1
ATOM 605 N N . ILE A 1 79 ? -3.484 0.983 -2.667 1.00 95.81 79 ILE A N 1
ATOM 606 C CA . ILE A 1 79 ? -2.948 -0.315 -2.235 1.00 95.81 79 ILE A CA 1
ATOM 607 C C . ILE A 1 79 ? -1.757 -0.723 -3.108 1.00 95.81 79 ILE A C 1
ATOM 609 O O . ILE A 1 79 ? -0.714 -1.120 -2.590 1.00 95.81 79 ILE A O 1
ATOM 613 N N . VAL A 1 80 ? -1.901 -0.571 -4.424 1.00 96.06 80 VAL A N 1
ATOM 614 C CA . VAL A 1 80 ? -0.861 -0.827 -5.428 1.00 96.06 80 VAL A CA 1
ATOM 615 C C . VAL A 1 80 ? -0.351 0.497 -5.998 1.00 96.06 80 VAL A C 1
ATOM 617 O O . VAL A 1 80 ? -1.115 1.450 -6.156 1.00 96.06 80 VAL A O 1
ATOM 620 N N . ASP A 1 81 ? 0.947 0.583 -6.280 1.00 96.31 81 ASP A N 1
ATOM 621 C CA . ASP A 1 81 ? 1.568 1.755 -6.901 1.00 96.31 81 ASP A CA 1
ATOM 622 C C . ASP A 1 81 ? 1.323 1.747 -8.417 1.00 96.31 81 ASP A C 1
ATOM 624 O O . ASP A 1 81 ? 1.320 0.696 -9.060 1.00 96.31 81 ASP A O 1
ATOM 628 N N . GLY A 1 82 ? 1.168 2.928 -9.021 1.00 94.81 82 GLY A N 1
ATOM 629 C CA . GLY A 1 82 ? 0.961 3.064 -10.468 1.00 94.81 82 GLY A CA 1
ATOM 630 C C . GLY A 1 82 ? 2.083 2.452 -11.319 1.00 94.81 82 GLY A C 1
ATOM 631 O O . GLY A 1 82 ? 1.845 2.079 -12.465 1.00 94.81 82 GLY A O 1
ATOM 632 N N . LYS A 1 83 ? 3.283 2.272 -10.754 1.00 95.38 83 LYS A N 1
ATOM 633 C CA . LYS A 1 83 ? 4.408 1.578 -11.402 1.00 95.38 83 LYS A CA 1
ATOM 634 C C . LYS A 1 83 ? 4.149 0.100 -11.686 1.00 95.38 83 LYS A C 1
ATOM 636 O O . LYS A 1 83 ? 4.871 -0.484 -12.486 1.00 95.38 83 LYS A O 1
ATOM 641 N N . CYS A 1 84 ? 3.109 -0.491 -11.097 1.00 95.31 84 CYS A N 1
ATOM 642 C CA . CYS A 1 84 ? 2.652 -1.831 -11.454 1.00 95.31 84 CYS A CA 1
ATOM 643 C C . CYS A 1 84 ? 2.204 -1.960 -12.912 1.00 95.31 84 CYS A C 1
ATOM 645 O O . CYS A 1 84 ? 2.194 -3.063 -13.432 1.00 95.31 84 CYS A O 1
ATOM 647 N N . GLN A 1 85 ? 1.872 -0.860 -13.594 1.00 93.62 85 GLN A N 1
ATOM 648 C CA . GLN A 1 85 ? 1.488 -0.903 -15.008 1.00 93.62 85 GLN A CA 1
ATOM 649 C C . GLN A 1 85 ? 2.658 -1.249 -15.945 1.00 93.62 85 GLN A C 1
ATOM 651 O O . GLN A 1 85 ? 2.417 -1.709 -17.056 1.00 93.62 85 GLN A O 1
ATOM 656 N N . ASP A 1 86 ? 3.904 -1.043 -15.508 1.00 92.38 86 ASP A N 1
ATOM 657 C CA . ASP A 1 86 ? 5.103 -1.377 -16.285 1.00 92.38 86 ASP A CA 1
ATOM 658 C C . ASP A 1 86 ? 6.272 -1.717 -15.351 1.00 92.38 86 ASP A C 1
ATOM 660 O O . ASP A 1 86 ? 7.214 -0.949 -15.160 1.00 92.38 86 ASP A O 1
ATOM 664 N N . ILE A 1 87 ? 6.200 -2.874 -14.691 1.00 94.19 87 ILE A N 1
ATOM 665 C CA . ILE A 1 87 ? 7.207 -3.224 -13.682 1.00 94.19 87 ILE A CA 1
ATOM 666 C C . ILE A 1 87 ? 8.610 -3.390 -14.278 1.00 94.19 87 ILE A C 1
ATOM 668 O O . ILE A 1 87 ? 9.582 -3.149 -13.566 1.00 94.19 87 ILE A O 1
ATOM 672 N N . GLU A 1 88 ? 8.734 -3.756 -15.559 1.00 93.50 88 GLU A N 1
ATOM 673 C CA . GLU A 1 88 ? 10.026 -3.903 -16.238 1.00 93.50 88 GLU A CA 1
ATOM 674 C C . GLU A 1 88 ? 10.717 -2.543 -16.419 1.00 93.50 88 GLU A C 1
ATOM 676 O O . GLU A 1 88 ? 11.903 -2.428 -16.095 1.00 93.50 88 GLU A O 1
ATOM 681 N N . GLU A 1 89 ? 9.981 -1.493 -16.816 1.00 94.00 89 GLU A N 1
ATOM 682 C CA . GLU A 1 89 ? 10.499 -0.115 -16.888 1.00 94.00 89 GLU A CA 1
ATOM 683 C C . GLU A 1 89 ? 11.124 0.325 -15.552 1.00 94.00 89 GLU A C 1
ATOM 685 O O . GLU A 1 89 ? 12.176 0.974 -15.522 1.00 94.00 89 GLU A O 1
ATOM 690 N N . TYR A 1 90 ? 10.517 -0.071 -14.431 1.00 94.56 90 TYR A N 1
ATOM 691 C CA . TYR A 1 90 ? 10.973 0.295 -13.087 1.00 94.56 90 TYR A CA 1
ATOM 692 C C . TYR A 1 90 ? 11.935 -0.720 -12.445 1.00 94.56 90 TYR A C 1
ATOM 694 O O . TYR A 1 90 ? 12.226 -0.622 -11.250 1.00 94.56 90 TYR A O 1
ATOM 702 N N . GLY A 1 91 ? 12.478 -1.665 -13.219 1.00 95.00 91 GLY A N 1
ATOM 703 C CA . GLY A 1 91 ? 13.508 -2.609 -12.767 1.00 95.00 91 GLY A CA 1
ATOM 704 C C . GLY A 1 91 ? 12.982 -3.832 -12.007 1.00 95.00 91 GLY A C 1
ATOM 705 O O . GLY A 1 91 ? 13.750 -4.506 -11.313 1.00 95.00 91 GLY A O 1
ATOM 706 N N . GLY A 1 92 ? 11.684 -4.108 -12.108 1.00 93.75 92 GLY A N 1
ATOM 707 C CA . GLY A 1 92 ? 11.051 -5.364 -11.718 1.00 93.75 92 GLY A CA 1
ATOM 708 C C . GLY A 1 92 ? 11.370 -6.504 -12.687 1.00 93.75 92 GLY A C 1
ATOM 709 O O . GLY A 1 92 ? 11.998 -6.317 -13.729 1.00 93.75 92 GLY A O 1
ATOM 710 N N . GLN A 1 93 ? 10.972 -7.722 -12.319 1.00 92.81 93 GLN A N 1
ATOM 711 C CA . GLN A 1 93 ? 11.101 -8.872 -13.216 1.00 92.81 93 GLN A CA 1
ATOM 712 C C . GLN A 1 93 ? 9.996 -8.824 -14.281 1.00 92.81 93 GLN A C 1
ATOM 714 O O . GLN A 1 93 ? 8.850 -8.594 -13.904 1.00 92.81 93 GLN A O 1
ATOM 719 N N . PRO A 1 94 ? 10.300 -9.065 -15.569 1.00 89.44 94 PRO A N 1
ATOM 720 C CA . PRO A 1 94 ? 9.280 -9.112 -16.611 1.00 89.44 94 PRO A CA 1
ATOM 721 C C . PRO A 1 94 ? 8.234 -10.191 -16.325 1.00 89.44 94 PRO A C 1
ATOM 723 O O . PRO A 1 94 ? 8.577 -11.296 -15.889 1.00 89.44 94 PRO A O 1
ATOM 726 N N . LEU A 1 95 ? 6.968 -9.884 -16.602 1.00 88.88 95 LEU A N 1
ATOM 727 C CA . LEU A 1 95 ? 5.882 -10.857 -16.516 1.00 88.88 95 LEU A CA 1
ATOM 728 C C . LEU A 1 95 ? 5.783 -11.689 -17.801 1.00 88.88 95 LEU A C 1
ATOM 730 O O . LEU A 1 95 ? 6.244 -11.252 -18.861 1.00 88.88 95 LEU A O 1
ATOM 734 N N . PRO A 1 96 ? 5.186 -12.893 -17.737 1.00 90.94 96 PRO A N 1
ATOM 735 C CA . PRO A 1 96 ? 4.872 -13.661 -18.933 1.00 90.94 96 PRO A CA 1
ATOM 736 C C . PRO A 1 96 ? 4.017 -12.858 -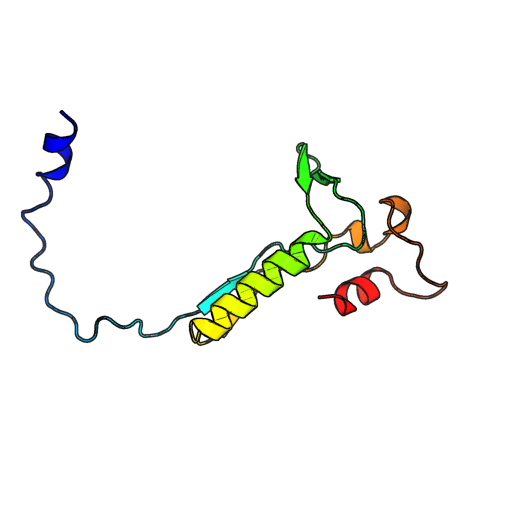19.920 1.00 90.94 96 PRO A C 1
ATOM 738 O O . PRO A 1 96 ? 3.190 -12.032 -19.535 1.00 90.94 96 PRO A O 1
ATOM 741 N N . GLU A 1 97 ? 4.186 -13.139 -21.211 1.00 89.62 97 GLU A N 1
ATOM 742 C CA . GLU A 1 97 ? 3.398 -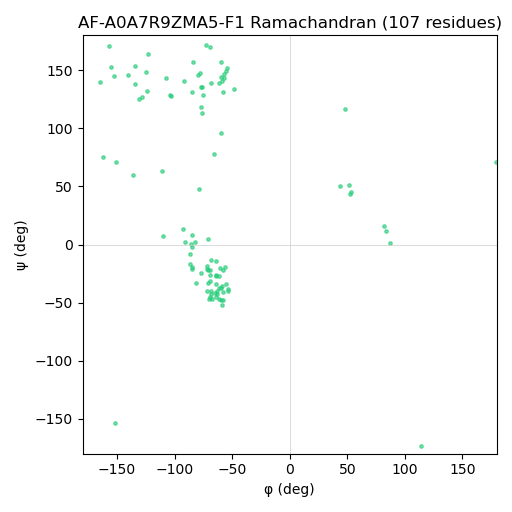12.492 -22.259 1.00 89.62 97 GLU A CA 1
ATOM 743 C C . GLU A 1 97 ? 1.893 -12.724 -22.036 1.00 89.62 97 GLU A C 1
ATOM 745 O O . GLU A 1 97 ? 1.448 -13.854 -21.824 1.00 89.62 97 GLU A O 1
ATOM 750 N N . GLY A 1 98 ? 1.109 -11.645 -22.099 1.00 89.31 98 GLY A N 1
ATOM 751 C CA . GLY A 1 98 ? -0.345 -11.680 -21.919 1.00 89.31 98 GLY A CA 1
ATOM 752 C C . GLY A 1 98 ? -0.834 -11.571 -20.471 1.00 89.31 98 GLY A C 1
ATOM 753 O O . GLY A 1 98 ? -2.045 -11.601 -20.268 1.00 89.31 98 GLY A O 1
ATOM 754 N N . VAL A 1 99 ? 0.062 -11.429 -19.489 1.00 90.81 99 VAL A N 1
ATOM 755 C CA . VAL A 1 99 ? -0.303 -11.131 -18.094 1.00 90.81 99 VAL A CA 1
ATOM 756 C C . VAL A 1 99 ? -0.481 -9.621 -17.916 1.00 90.81 99 VAL A C 1
ATOM 758 O O . VAL A 1 99 ? 0.379 -8.842 -18.330 1.00 90.81 99 VAL A O 1
ATOM 761 N N . ASP A 1 100 ? -1.590 -9.205 -17.302 1.00 89.25 100 ASP A N 1
ATOM 762 C CA . ASP A 1 100 ? -1.797 -7.813 -16.901 1.00 89.25 100 ASP A CA 1
ATOM 763 C C . ASP A 1 100 ? -0.992 -7.519 -15.630 1.00 89.25 100 ASP A C 1
ATOM 765 O O . ASP A 1 100 ? -1.198 -8.129 -14.582 1.00 89.25 100 ASP A O 1
ATOM 769 N N . ALA A 1 101 ? -0.046 -6.587 -15.727 1.00 86.00 101 ALA A N 1
ATOM 770 C CA . ALA A 1 101 ? 0.866 -6.293 -14.628 1.00 86.00 101 ALA A CA 1
ATOM 771 C C . ALA A 1 101 ? 0.183 -5.611 -13.431 1.00 86.00 101 ALA A C 1
ATOM 773 O O . ALA A 1 101 ? 0.628 -5.759 -12.290 1.00 86.00 101 ALA A O 1
ATOM 774 N N . GLY A 1 102 ? -0.920 -4.896 -13.672 1.00 85.88 102 GLY A N 1
ATOM 775 C CA . GLY A 1 102 ? -1.738 -4.321 -12.613 1.00 85.88 102 GLY A CA 1
ATOM 776 C C . GLY A 1 102 ? -2.493 -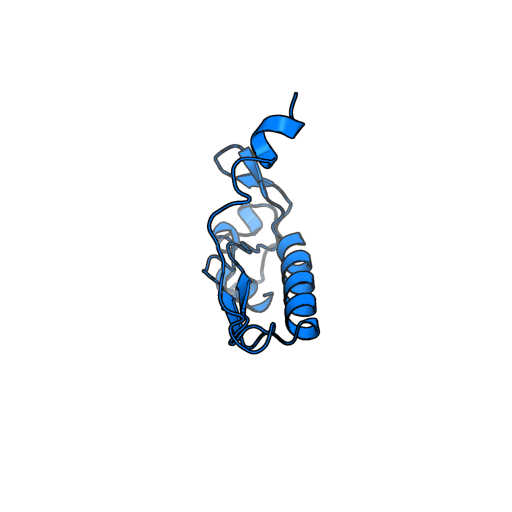5.395 -11.837 1.00 85.88 102 GLY A C 1
ATOM 777 O O . GLY A 1 102 ? -2.463 -5.375 -10.609 1.00 85.88 102 GLY A O 1
ATOM 778 N N . GLU A 1 103 ? -3.131 -6.328 -12.543 1.00 90.12 103 GLU A N 1
ATOM 779 C CA . GLU A 1 103 ? -3.850 -7.465 -11.957 1.00 90.12 103 GLU A CA 1
ATOM 780 C C . GLU A 1 103 ? -2.904 -8.361 -11.146 1.00 90.12 103 GLU A C 1
ATOM 782 O O . GLU A 1 103 ? -3.172 -8.618 -9.975 1.00 90.12 103 GLU A O 1
ATOM 787 N N . GLU A 1 104 ? -1.736 -8.707 -11.695 1.00 92.31 104 GLU A N 1
ATOM 788 C CA . GLU A 1 104 ? -0.717 -9.497 -10.985 1.00 92.31 104 GLU A CA 1
ATOM 789 C C . GLU A 1 104 ? -0.267 -8.816 -9.679 1.00 92.31 104 GLU A C 1
ATOM 791 O O . GLU A 1 104 ? -0.107 -9.456 -8.641 1.00 92.31 104 GLU A O 1
ATOM 796 N N . CYS A 1 105 ? -0.090 -7.490 -9.690 1.00 91.69 105 CYS A N 1
ATOM 797 C CA . CYS A 1 105 ? 0.245 -6.748 -8.477 1.00 91.69 105 CYS A CA 1
ATOM 798 C C . CYS A 1 105 ? -0.856 -6.796 -7.411 1.00 91.69 105 CYS A C 1
ATOM 800 O O . CYS A 1 105 ? -0.539 -6.750 -6.221 1.00 91.69 105 CYS A O 1
ATOM 802 N N . VAL A 1 106 ? -2.127 -6.831 -7.819 1.00 91.75 106 VAL A N 1
ATOM 803 C CA . VAL A 1 106 ? -3.263 -6.932 -6.894 1.00 91.75 106 VAL A CA 1
ATOM 804 C C . VAL A 1 106 ? -3.320 -8.322 -6.261 1.00 91.75 106 VAL A C 1
ATOM 806 O O . VAL A 1 106 ? -3.636 -8.430 -5.082 1.00 91.75 106 VAL A O 1
ATOM 809 N N . ASP A 1 107 ? -2.928 -9.370 -6.979 1.00 93.31 107 ASP A N 1
ATOM 810 C CA . ASP A 1 107 ? -2.884 -10.734 -6.436 1.00 93.31 107 ASP A CA 1
ATOM 811 C C . ASP A 1 107 ? -1.791 -10.937 -5.365 1.00 93.31 107 ASP A C 1
ATOM 813 O O . ASP A 1 107 ? -1.795 -11.931 -4.633 1.00 93.31 107 ASP A O 1
ATOM 817 N N . HIS A 1 108 ? -0.853 -9.996 -5.234 1.00 89.44 108 HIS A N 1
ATOM 818 C CA . HIS A 1 108 ? 0.203 -10.032 -4.218 1.00 89.44 108 HIS A CA 1
ATOM 819 C C . HIS A 1 108 ? -0.183 -9.414 -2.863 1.00 89.44 108 HIS A C 1
ATO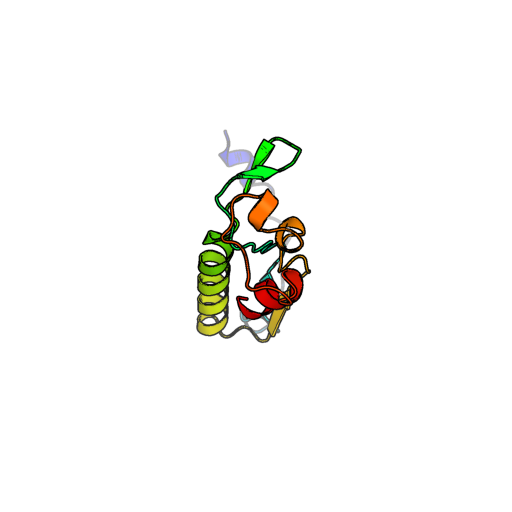M 821 O O . HIS A 1 108 ? 0.557 -9.621 -1.889 1.00 89.44 108 HIS A O 1
ATOM 827 N N . VAL A 1 109 ? -1.259 -8.621 -2.801 1.00 86.62 109 VAL A N 1
ATOM 828 C CA . VAL A 1 109 ? -1.647 -7.809 -1.627 1.00 86.62 109 VAL A CA 1
ATOM 829 C C . VAL A 1 109 ? -2.793 -8.410 -0.824 1.00 86.62 109 VAL A C 1
ATOM 831 O O . VAL A 1 109 ? -3.740 -8.968 -1.413 1.00 86.62 109 VAL A O 1
#

Sequence (109 aa):
NWNDACNGMAEAAQLQSFGSTSPLFSFGLLADIQYAPIPDGHSFSGSPRFYRHTLDVARHAADHFERSEMDLVVNLGDIVDGKCQDIEEYGGQPLPEGVDAGEECVDHV

Foldseek 3Di:
DVVVVVVVPPPDDPDPPDDDPDDPAFEAEAEQLAADQACWDADPVRHTDHRPCSVVVVVVSVVVCVVVVHPYYDYPDNNHHPCLQPRVVRHGDDDPPPDRSVVVRVVVD

Mean predicted aligned error: 9.77 Å